Protein AF-A0AAX0RXB5-F1 (afdb_monomer_lite)

Radius of gyration: 17.12 Å; chains: 1; bounding box: 35×39×43 Å

Sequence (107 aa):
MTDQAFQKVNDEGDSEAEVHVSASNIKSYEYRADKTTAEYITELDMKISYEGVSNKESTMIKTEWILVEGEGWKVDQVEIIRGSGRKPLIGVPPTFRGKHTLRHFLE

pLDDT: mean 70.24, std 23.39, range [30.3, 95.69]

Foldseek 3Di:
DDDWDDDDDDDPDPDPKDKDKTKDPWDKDWDDPDPFKIKIKIWIWMWIDIPNDIDIDIWIKIWMWGQDPPPGIDTPFIDIDDDPPDDDDPPDDDDDDDDPTPDDDDD

Structure (mmCIF, N/CA/C/O backbone):
data_AF-A0AAX0RXB5-F1
#
_entry.id   AF-A0AAX0RXB5-F1
#
loop_
_atom_site.group_PDB
_atom_site.id
_atom_site.type_symbol
_atom_site.label_atom_id
_atom_site.label_alt_id
_atom_site.label_comp_id
_atom_site.label_asym_id
_atom_site.label_entity_id
_atom_site.label_seq_id
_atom_site.pdbx_PDB_ins_code
_atom_site.Cartn_x
_atom_site.Cartn_y
_atom_site.Cartn_z
_atom_site.occupancy
_atom_site.B_iso_or_equiv
_atom_site.auth_seq_id
_atom_site.auth_comp_id
_atom_site.auth_asym_id
_atom_site.auth_atom_id
_atom_site.pdbx_PDB_model_num
ATOM 1 N N . MET A 1 1 ? 15.197 -6.444 7.333 1.00 32.03 1 MET A N 1
ATOM 2 C CA . MET A 1 1 ? 14.903 -7.610 6.478 1.00 32.03 1 MET A CA 1
ATOM 3 C C . MET A 1 1 ? 13.838 -7.151 5.503 1.00 32.03 1 MET A C 1
ATOM 5 O O . MET A 1 1 ? 12.879 -6.544 5.958 1.00 32.03 1 MET A O 1
ATOM 9 N N . THR A 1 2 ? 14.084 -7.268 4.201 1.00 35.50 2 THR A N 1
ATOM 10 C CA . THR A 1 2 ? 13.175 -6.768 3.160 1.00 35.50 2 THR A CA 1
ATOM 11 C C . THR A 1 2 ? 12.472 -7.977 2.570 1.00 35.50 2 THR A C 1
ATOM 13 O O . THR A 1 2 ? 13.090 -8.724 1.816 1.00 35.50 2 THR A O 1
ATOM 16 N N . ASP A 1 3 ? 11.217 -8.190 2.951 1.00 43.31 3 ASP A N 1
ATOM 17 C CA . ASP A 1 3 ? 10.399 -9.260 2.390 1.00 43.31 3 ASP A CA 1
ATOM 18 C C . ASP A 1 3 ? 9.989 -8.854 0.969 1.00 43.31 3 ASP A C 1
ATOM 20 O O . ASP A 1 3 ? 9.098 -8.031 0.760 1.00 43.31 3 ASP A O 1
ATOM 24 N N . GLN A 1 4 ? 10.696 -9.381 -0.031 1.00 45.78 4 GLN A N 1
ATOM 25 C CA . GLN A 1 4 ? 10.236 -9.348 -1.416 1.00 45.78 4 GLN A CA 1
ATOM 26 C C . GLN A 1 4 ? 9.200 -10.461 -1.589 1.00 45.78 4 GLN A C 1
ATOM 28 O O . GLN A 1 4 ? 9.546 -11.639 -1.656 1.00 45.78 4 GLN A O 1
ATOM 33 N N . ALA A 1 5 ? 7.922 -10.093 -1.651 1.00 42.97 5 ALA A N 1
ATOM 34 C CA . ALA A 1 5 ? 6.867 -11.011 -2.058 1.00 42.97 5 ALA A CA 1
ATOM 35 C C . ALA A 1 5 ? 6.950 -11.213 -3.581 1.00 42.97 5 ALA A C 1
ATOM 37 O O . ALA A 1 5 ? 6.555 -10.344 -4.355 1.00 42.97 5 ALA A O 1
ATOM 38 N N . PHE A 1 6 ? 7.505 -12.346 -4.012 1.00 46.09 6 PHE A N 1
ATOM 39 C CA . PHE A 1 6 ? 7.429 -12.795 -5.400 1.00 46.09 6 PHE A CA 1
ATOM 40 C C . PHE A 1 6 ? 6.131 -13.582 -5.581 1.00 46.09 6 PHE A C 1
ATOM 42 O O . PHE A 1 6 ? 5.946 -14.618 -4.946 1.00 46.09 6 PHE A O 1
ATOM 49 N N . GLN A 1 7 ? 5.241 -13.120 -6.457 1.00 50.53 7 GLN A N 1
ATOM 50 C CA . GLN A 1 7 ? 4.097 -13.910 -6.905 1.00 50.53 7 GLN A CA 1
ATOM 51 C C . GLN A 1 7 ? 4.307 -14.226 -8.387 1.00 50.53 7 GLN A C 1
ATOM 53 O O . GLN A 1 7 ? 4.248 -13.340 -9.235 1.00 50.53 7 GLN A O 1
ATOM 58 N N . LYS A 1 8 ? 4.638 -15.488 -8.687 1.00 44.38 8 LYS A N 1
ATOM 59 C CA . LYS A 1 8 ? 4.767 -15.992 -10.058 1.00 44.38 8 LYS A CA 1
ATOM 60 C C . LYS A 1 8 ? 3.362 -16.088 -10.656 1.00 44.38 8 LYS A C 1
ATOM 62 O O . LYS A 1 8 ? 2.568 -16.908 -10.202 1.00 44.38 8 LYS A O 1
ATOM 67 N N . VAL A 1 9 ? 3.053 -15.250 -11.640 1.00 46.38 9 VAL A N 1
ATOM 68 C CA . VAL A 1 9 ? 1.839 -15.384 -12.457 1.00 46.38 9 VAL A CA 1
ATOM 69 C C . VAL A 1 9 ? 2.175 -16.366 -13.578 1.00 46.38 9 VAL A C 1
ATOM 71 O O . VAL A 1 9 ? 3.130 -16.143 -14.317 1.00 46.38 9 VAL A O 1
ATOM 74 N N . ASN A 1 10 ? 1.473 -17.498 -13.637 1.00 40.09 10 ASN A N 1
ATOM 75 C CA . ASN A 1 10 ? 1.695 -18.545 -14.632 1.00 40.09 10 ASN A CA 1
ATOM 76 C C . ASN A 1 10 ? 0.626 -18.395 -15.722 1.00 40.09 10 ASN A C 1
ATOM 78 O O . ASN A 1 10 ? -0.476 -18.908 -15.550 1.00 40.09 10 ASN A O 1
ATOM 82 N N . ASP A 1 11 ? 0.934 -17.663 -16.792 1.00 48.59 11 ASP A N 1
ATOM 83 C CA . ASP A 1 11 ? 0.124 -17.665 -18.013 1.00 48.59 11 ASP A CA 1
ATOM 84 C C . ASP A 1 11 ? 0.763 -18.651 -18.996 1.00 48.59 11 ASP A C 1
ATOM 86 O O . ASP A 1 11 ? 1.901 -18.469 -19.427 1.00 48.59 11 ASP A O 1
ATOM 90 N N . GLU A 1 12 ? 0.049 -19.730 -19.317 1.00 44.31 12 GLU A N 1
ATOM 91 C CA . GLU A 1 12 ? 0.423 -20.652 -20.391 1.00 44.31 12 GLU A CA 1
ATOM 92 C C . GLU A 1 12 ? 0.160 -19.968 -21.741 1.00 44.31 12 GLU A C 1
ATOM 94 O O . GLU A 1 12 ? -0.889 -20.129 -22.362 1.00 44.31 12 GLU A O 1
ATOM 99 N N . GLY A 1 13 ? 1.124 -19.158 -22.173 1.00 46.50 13 GLY A N 1
ATOM 100 C CA . GLY A 1 13 ? 1.230 -18.614 -23.521 1.00 46.50 13 GLY A CA 1
ATOM 101 C C . GLY A 1 13 ? 2.668 -18.771 -24.009 1.00 46.50 13 GLY A C 1
ATOM 102 O O . GLY A 1 13 ? 3.600 -18.483 -23.265 1.00 46.50 13 GLY A O 1
ATOM 103 N N . ASP A 1 14 ? 2.846 -19.249 -25.242 1.00 48.09 14 ASP A N 1
ATOM 104 C CA . ASP A 1 14 ? 4.135 -19.494 -25.918 1.00 48.09 14 ASP A CA 1
ATOM 105 C C . ASP A 1 14 ? 4.915 -18.186 -26.212 1.00 48.09 14 ASP A C 1
ATOM 107 O O . ASP A 1 14 ? 5.197 -17.826 -27.355 1.00 48.09 14 ASP A O 1
ATOM 111 N N . SER A 1 15 ? 5.273 -17.433 -25.175 1.00 53.75 15 SER A N 1
ATOM 112 C CA . SER A 1 15 ? 6.204 -16.310 -25.264 1.00 53.75 15 SER A CA 1
ATOM 113 C C . SER A 1 15 ? 7.227 -16.421 -24.140 1.00 53.75 15 SER A C 1
ATOM 115 O O . SER A 1 15 ? 6.863 -16.336 -22.972 1.00 53.75 15 SER A O 1
ATOM 117 N N . GLU A 1 16 ? 8.513 -16.552 -24.483 1.00 59.03 16 GLU A N 1
ATOM 118 C CA . GLU A 1 16 ? 9.661 -16.596 -23.549 1.00 59.03 16 GLU A CA 1
ATOM 119 C C . GLU A 1 16 ? 9.885 -15.279 -22.773 1.00 59.03 16 GLU A C 1
ATOM 121 O O . GLU A 1 16 ? 10.932 -15.059 -22.163 1.00 59.03 16 GLU A O 1
ATOM 126 N N . ALA A 1 17 ? 8.923 -14.363 -22.813 1.00 60.81 17 ALA A N 1
ATOM 127 C CA . ALA A 1 17 ? 9.057 -13.043 -22.248 1.00 60.81 17 ALA A CA 1
ATOM 128 C C . ALA A 1 17 ? 8.567 -13.033 -20.794 1.00 60.81 17 ALA A C 1
ATOM 130 O O . ALA A 1 17 ? 7.373 -12.986 -20.501 1.00 60.81 17 ALA A O 1
ATOM 131 N N . GLU A 1 18 ? 9.520 -13.088 -19.866 1.00 74.19 18 GLU A N 1
ATOM 132 C CA . GLU A 1 18 ? 9.262 -13.051 -18.429 1.00 74.19 18 GLU A CA 1
ATOM 133 C C . GLU A 1 18 ? 9.060 -11.603 -17.945 1.00 74.19 18 GLU A C 1
ATOM 135 O O . GLU A 1 18 ? 9.910 -10.726 -18.137 1.00 74.19 18 GLU A O 1
ATOM 140 N N . VAL A 1 19 ? 7.918 -11.340 -17.303 1.00 83.31 19 VAL A N 1
ATOM 141 C CA . VAL A 1 19 ? 7.642 -10.068 -16.621 1.00 83.31 19 VAL A CA 1
ATOM 142 C C . VAL A 1 19 ? 8.060 -10.189 -15.155 1.00 83.31 19 VAL A C 1
ATOM 144 O O . VAL A 1 19 ? 7.504 -10.990 -14.406 1.00 83.31 19 VAL A O 1
ATOM 147 N N . HIS A 1 20 ? 8.981 -9.337 -14.705 1.00 84.69 20 HIS A N 1
ATOM 148 C CA . HIS A 1 20 ? 9.382 -9.254 -13.299 1.00 84.69 20 HIS A CA 1
ATOM 149 C C . HIS A 1 20 ? 8.851 -7.982 -12.641 1.00 84.69 20 HIS A C 1
ATOM 151 O O . HIS A 1 20 ? 9.205 -6.873 -13.046 1.00 84.69 20 HIS A O 1
ATOM 157 N N . VAL A 1 21 ? 8.068 -8.133 -11.572 1.00 85.81 21 VAL A N 1
ATOM 158 C CA . VAL A 1 21 ? 7.563 -7.020 -10.755 1.00 85.81 21 VAL A CA 1
ATOM 159 C C . VAL A 1 21 ? 8.218 -7.054 -9.378 1.00 85.81 21 VAL A C 1
ATOM 161 O O . VAL A 1 21 ? 8.351 -8.110 -8.766 1.00 85.81 21 VAL A O 1
ATOM 164 N N . SER A 1 22 ? 8.635 -5.896 -8.872 1.00 88.94 22 SER A N 1
ATOM 165 C CA . SER A 1 22 ? 9.156 -5.751 -7.510 1.00 88.94 22 SER A CA 1
ATOM 166 C C . SER A 1 22 ? 8.703 -4.438 -6.881 1.00 88.94 22 SER A C 1
ATOM 168 O O . SER A 1 22 ? 8.536 -3.435 -7.574 1.00 88.94 22 SER A O 1
ATOM 170 N N . ALA A 1 23 ? 8.529 -4.443 -5.560 1.00 89.12 23 ALA A N 1
ATOM 171 C CA . ALA A 1 23 ? 8.245 -3.259 -4.758 1.00 89.12 23 ALA A CA 1
ATOM 172 C C . ALA A 1 23 ? 9.416 -2.976 -3.809 1.00 89.12 23 ALA A C 1
ATOM 174 O O . ALA A 1 23 ? 10.046 -3.891 -3.277 1.00 89.12 23 ALA A O 1
ATOM 175 N N . SER A 1 24 ? 9.727 -1.700 -3.600 1.00 89.88 24 SER A N 1
ATOM 176 C CA . SER A 1 24 ? 10.803 -1.253 -2.711 1.00 89.88 24 SER A CA 1
ATOM 177 C C . SER A 1 24 ? 10.449 0.078 -2.047 1.00 89.88 24 SER A C 1
ATOM 179 O O . SER A 1 24 ? 9.457 0.703 -2.407 1.00 89.88 24 SER A O 1
ATOM 181 N N . ASN A 1 25 ? 11.253 0.517 -1.072 1.00 88.06 25 ASN A N 1
ATOM 182 C CA . ASN A 1 25 ? 11.065 1.792 -0.361 1.00 88.06 25 ASN A CA 1
ATOM 183 C C . ASN A 1 25 ? 9.670 1.974 0.268 1.00 88.06 25 ASN A C 1
ATOM 185 O O . ASN A 1 25 ? 9.158 3.089 0.323 1.00 88.06 25 ASN A O 1
ATOM 189 N N . ILE A 1 26 ? 9.081 0.879 0.753 1.00 90.94 26 ILE A N 1
ATOM 190 C CA . ILE A 1 26 ? 7.727 0.862 1.309 1.00 90.94 26 ILE A CA 1
ATOM 191 C C . ILE A 1 26 ? 7.690 1.662 2.616 1.00 90.94 26 ILE A C 1
ATOM 193 O O . ILE A 1 26 ? 8.445 1.375 3.549 1.00 90.94 26 ILE A O 1
ATOM 197 N N . LYS A 1 27 ? 6.799 2.652 2.689 1.00 89.81 27 LYS A N 1
ATOM 198 C CA . LYS A 1 27 ? 6.499 3.431 3.897 1.00 89.81 27 LYS A CA 1
ATOM 199 C C . LYS A 1 27 ? 4.995 3.530 4.063 1.00 89.81 27 LYS A C 1
ATOM 201 O O . LYS A 1 27 ? 4.315 3.894 3.113 1.00 89.81 27 LYS A O 1
ATOM 206 N N . SER A 1 28 ? 4.492 3.264 5.262 1.00 88.44 28 SER A N 1
ATOM 207 C CA . SER A 1 28 ? 3.065 3.376 5.566 1.00 88.44 28 SER A CA 1
ATOM 208 C C . SER A 1 28 ? 2.823 4.403 6.662 1.00 88.44 28 SER A C 1
ATOM 210 O O . SER A 1 28 ? 3.552 4.448 7.654 1.00 88.44 28 SER A O 1
ATOM 212 N N . TYR A 1 29 ? 1.782 5.204 6.476 1.00 87.94 29 TYR A N 1
ATOM 213 C CA . TYR A 1 29 ? 1.324 6.239 7.390 1.00 87.94 29 TYR A CA 1
ATOM 214 C C . TYR A 1 29 ? -0.096 5.899 7.826 1.00 87.94 29 TYR A C 1
ATOM 216 O O . TYR A 1 29 ? -0.965 5.732 6.976 1.00 87.94 29 TYR A O 1
ATOM 224 N N . GLU A 1 30 ? -0.323 5.780 9.132 1.00 87.75 30 GLU A N 1
ATOM 225 C CA . GLU A 1 30 ? -1.651 5.533 9.697 1.00 87.75 30 GLU A CA 1
ATOM 226 C C . GLU A 1 30 ? -2.341 6.854 10.044 1.00 87.75 30 GLU A C 1
ATOM 228 O O . GLU A 1 30 ? -1.778 7.713 10.726 1.00 87.75 30 GLU A O 1
ATOM 233 N N . TYR A 1 31 ? -3.591 6.968 9.619 1.00 82.44 31 TYR A N 1
ATOM 234 C CA . TYR A 1 31 ? -4.531 8.025 9.944 1.00 82.44 31 TYR A CA 1
ATOM 235 C C . TYR A 1 31 ? -5.785 7.382 10.526 1.00 82.44 31 TYR A C 1
ATOM 237 O O . TYR A 1 31 ? -6.704 6.973 9.820 1.00 82.44 31 TYR A O 1
ATOM 245 N N . ARG A 1 32 ? -5.825 7.264 11.850 1.00 76.88 32 ARG A N 1
ATOM 246 C CA . ARG A 1 32 ? -6.962 6.661 12.537 1.00 76.88 32 ARG A CA 1
ATOM 247 C C . ARG A 1 32 ? -7.958 7.732 12.967 1.00 76.88 32 ARG A C 1
ATOM 249 O O . ARG A 1 32 ? -7.647 8.542 13.839 1.00 76.88 32 ARG A O 1
ATOM 256 N N . ALA A 1 33 ? -9.139 7.734 12.352 1.00 68.50 33 ALA A N 1
ATOM 257 C CA . ALA A 1 33 ? -10.204 8.672 12.698 1.00 68.50 33 ALA A CA 1
ATOM 258 C C . ALA A 1 33 ? -10.946 8.243 13.976 1.00 68.50 33 ALA A C 1
ATOM 260 O O . ALA A 1 33 ? -11.263 9.090 14.812 1.00 68.50 33 ALA A O 1
ATOM 261 N N . ASP A 1 34 ? -11.174 6.938 14.172 1.00 83.81 34 ASP A N 1
ATOM 262 C CA . ASP A 1 34 ? -11.860 6.408 15.353 1.00 83.81 34 ASP A CA 1
ATOM 263 C C . ASP A 1 34 ? -11.469 4.943 15.682 1.00 83.81 34 ASP A C 1
ATOM 265 O O . ASP A 1 34 ? -10.492 4.385 15.180 1.00 83.81 34 ASP A O 1
ATOM 269 N N . LYS A 1 35 ? -12.181 4.301 16.620 1.00 87.94 35 LYS A N 1
ATOM 270 C CA . LYS A 1 35 ? -11.875 2.918 17.041 1.00 87.94 35 LYS A CA 1
ATOM 271 C C . LYS A 1 35 ? -12.272 1.867 16.002 1.00 87.94 35 LYS A C 1
ATOM 273 O O . LYS A 1 35 ? -11.707 0.775 16.033 1.00 87.94 35 LYS A O 1
ATOM 278 N N . THR A 1 36 ? -13.207 2.209 15.129 1.00 90.94 36 THR A N 1
ATOM 279 C CA . THR A 1 36 ? -13.865 1.357 14.138 1.00 90.94 36 THR A CA 1
ATOM 280 C C . THR A 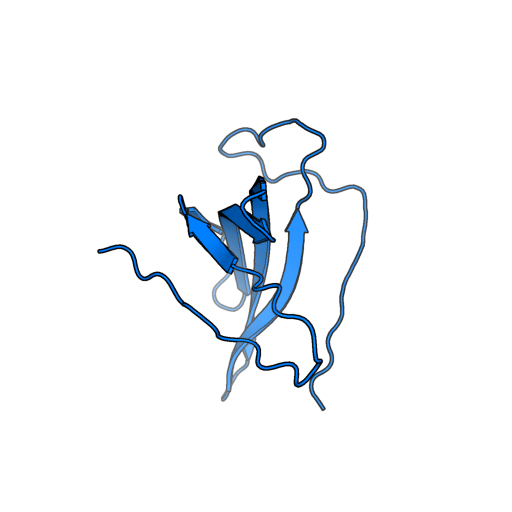1 36 ? -13.429 1.635 12.702 1.00 90.94 36 THR A C 1
ATOM 282 O O . THR A 1 36 ? -13.727 0.828 11.834 1.00 90.94 36 THR A O 1
ATOM 285 N N . THR A 1 37 ? -12.702 2.723 12.444 1.00 91.62 37 THR A N 1
ATOM 286 C CA . THR A 1 37 ? -12.186 3.094 11.125 1.00 91.62 37 THR A CA 1
ATOM 287 C C . THR A 1 37 ? -10.699 3.428 11.191 1.00 91.62 37 THR A C 1
ATOM 289 O O . THR A 1 37 ? -10.206 3.986 12.176 1.00 91.62 37 THR A O 1
ATOM 292 N N . ALA A 1 38 ? -9.965 3.077 10.140 1.00 90.31 38 ALA A N 1
ATOM 293 C CA . ALA A 1 38 ? -8.567 3.452 9.975 1.00 90.31 38 ALA A CA 1
ATOM 294 C C . ALA A 1 38 ? -8.257 3.704 8.499 1.00 90.31 38 ALA A C 1
ATOM 296 O O . ALA A 1 38 ? -8.688 2.955 7.629 1.00 90.31 38 ALA A O 1
ATOM 297 N N . GLU A 1 39 ? -7.485 4.744 8.219 1.00 92.12 39 GLU A N 1
ATOM 298 C CA . GLU A 1 39 ? -6.962 5.045 6.893 1.00 92.12 39 GLU A CA 1
ATOM 299 C C . GLU A 1 39 ? -5.444 4.852 6.908 1.00 92.12 39 GLU A C 1
ATOM 301 O O . GLU A 1 39 ? -4.763 5.263 7.844 1.00 92.12 39 GLU A O 1
ATOM 306 N N . TYR A 1 40 ? -4.900 4.231 5.870 1.00 89.62 40 TYR A N 1
ATOM 307 C CA . TYR A 1 40 ? -3.466 4.090 5.663 1.00 89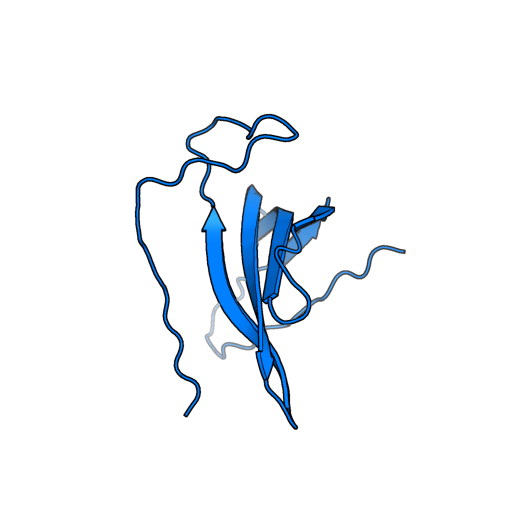.62 40 TYR A CA 1
ATOM 308 C C . TYR A 1 40 ? -3.080 4.712 4.329 1.00 89.62 40 TYR A C 1
ATOM 310 O O . TYR A 1 40 ? -3.753 4.494 3.327 1.00 89.62 40 TYR A O 1
ATOM 318 N N . ILE A 1 41 ? -1.972 5.449 4.301 1.00 90.38 41 ILE A N 1
ATOM 319 C CA . ILE A 1 41 ? -1.302 5.859 3.064 1.00 90.38 41 ILE A CA 1
ATOM 320 C C . ILE A 1 41 ? 0.007 5.083 2.971 1.00 90.38 41 ILE A C 1
ATOM 322 O O . ILE A 1 41 ? 0.875 5.240 3.826 1.00 90.38 41 ILE A O 1
ATOM 326 N N . THR A 1 42 ? 0.167 4.259 1.943 1.00 89.81 42 THR A N 1
ATOM 327 C CA . THR A 1 42 ? 1.386 3.497 1.669 1.00 89.81 42 THR A CA 1
ATOM 328 C C . THR A 1 42 ? 2.088 4.051 0.438 1.00 89.81 42 THR A C 1
ATOM 330 O O . THR A 1 42 ? 1.568 3.970 -0.669 1.00 89.81 42 THR A O 1
ATOM 333 N N . GLU A 1 43 ? 3.291 4.585 0.619 1.00 90.50 43 GLU A N 1
ATOM 334 C CA . GLU A 1 43 ? 4.201 4.950 -0.464 1.00 90.50 43 GLU A CA 1
ATOM 335 C C . GLU A 1 43 ? 5.078 3.748 -0.816 1.00 90.50 43 GLU A C 1
ATOM 337 O O . GLU A 1 43 ? 5.628 3.102 0.079 1.00 90.50 43 GLU A O 1
ATOM 342 N N . LEU A 1 44 ? 5.237 3.449 -2.105 1.00 91.06 44 LEU A N 1
ATOM 343 C CA . LEU A 1 44 ? 6.154 2.410 -2.568 1.00 91.06 44 LEU A CA 1
ATOM 344 C C . LEU A 1 44 ? 6.682 2.700 -3.973 1.00 91.06 44 LEU A C 1
ATOM 346 O O . LEU A 1 44 ? 6.004 3.278 -4.819 1.00 91.06 44 LEU A O 1
ATOM 350 N N . ASP A 1 45 ? 7.896 2.239 -4.235 1.00 88.75 45 ASP A N 1
ATOM 351 C CA . ASP A 1 45 ? 8.484 2.254 -5.563 1.00 88.75 45 ASP A CA 1
ATOM 352 C C . ASP A 1 45 ? 8.247 0.902 -6.242 1.00 88.75 45 ASP A C 1
ATOM 354 O O . ASP A 1 45 ? 8.830 -0.106 -5.829 1.00 88.75 45 ASP A O 1
ATOM 358 N N . MET A 1 46 ? 7.443 0.882 -7.304 1.00 87.94 46 MET A N 1
ATOM 359 C CA . MET A 1 46 ? 7.249 -0.283 -8.166 1.00 87.94 46 MET A CA 1
ATOM 360 C C . MET A 1 46 ? 8.291 -0.291 -9.275 1.00 87.94 46 MET A C 1
ATOM 362 O O . MET A 1 46 ? 8.493 0.715 -9.950 1.00 87.94 46 MET A O 1
ATOM 366 N N . LYS A 1 47 ? 8.928 -1.435 -9.506 1.00 87.94 47 LYS A N 1
ATOM 367 C CA . LYS A 1 47 ? 9.772 -1.679 -10.673 1.00 87.94 47 LYS A CA 1
ATOM 368 C C . LYS A 1 47 ? 9.207 -2.854 -11.458 1.00 87.94 47 LYS A C 1
ATOM 370 O O . LYS A 1 47 ? 9.065 -3.940 -10.901 1.00 87.94 47 LYS A O 1
ATOM 375 N N . ILE A 1 48 ? 8.945 -2.635 -12.742 1.00 88.00 48 ILE A N 1
ATOM 376 C CA . ILE A 1 48 ? 8.499 -3.656 -13.695 1.00 88.00 48 ILE A CA 1
ATOM 377 C C . ILE A 1 48 ? 9.598 -3.821 -14.739 1.00 88.00 48 ILE A C 1
ATOM 379 O O . ILE A 1 48 ? 10.096 -2.826 -15.268 1.00 88.00 48 ILE A O 1
ATOM 383 N N . SER A 1 49 ? 10.006 -5.059 -15.006 1.00 87.31 49 SER A N 1
ATOM 384 C CA . SER A 1 49 ? 11.022 -5.390 -16.008 1.00 87.31 49 SER A CA 1
ATOM 385 C C . SER A 1 49 ? 10.470 -6.406 -17.003 1.00 87.31 49 SER A C 1
ATOM 387 O O . SER A 1 49 ? 9.825 -7.362 -16.588 1.00 87.31 49 SER A O 1
ATOM 389 N N . TYR A 1 50 ? 10.728 -6.185 -18.287 1.00 84.81 50 TYR A N 1
ATOM 390 C CA . TYR A 1 50 ? 10.319 -7.029 -19.407 1.00 84.81 50 TYR A CA 1
ATOM 391 C C . TYR A 1 50 ? 11.450 -7.034 -20.439 1.00 84.81 50 TYR A C 1
ATOM 393 O O . TYR A 1 50 ? 11.913 -5.963 -20.832 1.00 84.81 50 TYR A O 1
ATOM 401 N N . GLU A 1 51 ? 11.936 -8.217 -20.824 1.00 85.25 51 GLU A N 1
ATOM 402 C CA . GLU A 1 51 ? 13.012 -8.392 -21.822 1.00 85.25 51 GLU A CA 1
ATOM 403 C C . GLU A 1 51 ? 14.246 -7.488 -21.586 1.00 85.25 51 GLU A C 1
ATOM 405 O O . GLU A 1 51 ? 14.809 -6.881 -22.494 1.00 85.25 51 GLU A O 1
ATOM 410 N N . GLY A 1 52 ? 14.663 -7.345 -20.323 1.00 81.19 52 GLY A N 1
ATOM 411 C CA . GLY A 1 52 ? 15.815 -6.516 -19.939 1.00 81.19 52 GLY A CA 1
ATOM 412 C C . GLY A 1 52 ? 15.551 -5.003 -19.898 1.00 81.19 52 GLY A C 1
ATOM 413 O O . GLY A 1 52 ? 16.379 -4.256 -19.374 1.00 81.19 52 GLY A O 1
ATOM 414 N N . VAL A 1 53 ? 14.388 -4.536 -20.358 1.00 84.62 53 VAL A N 1
ATOM 415 C CA . VAL A 1 53 ? 13.926 -3.155 -20.175 1.00 84.62 53 VAL A CA 1
ATOM 416 C C . VAL A 1 53 ? 13.223 -3.048 -18.829 1.00 84.62 53 VAL A C 1
ATOM 418 O O . VAL A 1 53 ? 12.359 -3.859 -18.510 1.00 84.62 53 VAL A O 1
ATOM 421 N N . SER A 1 54 ? 13.567 -2.042 -18.020 1.00 88.81 54 SER A N 1
ATOM 422 C CA . SER A 1 54 ? 12.913 -1.828 -16.725 1.00 88.81 54 SER A CA 1
ATOM 423 C C . SER A 1 54 ? 12.400 -0.409 -16.554 1.00 88.81 54 SER A C 1
ATOM 425 O O . SER A 1 54 ? 13.134 0.545 -16.810 1.00 88.81 54 SER A O 1
ATOM 427 N N . ASN A 1 55 ? 11.179 -0.284 -16.041 1.00 89.06 55 ASN A N 1
ATOM 428 C CA . ASN A 1 55 ? 10.590 0.976 -15.616 1.00 89.06 55 ASN A CA 1
ATOM 429 C C . ASN A 1 55 ? 10.392 0.965 -14.096 1.00 89.06 55 ASN A C 1
ATOM 431 O O . ASN A 1 55 ? 10.079 -0.073 -13.512 1.00 89.06 55 ASN A O 1
ATOM 435 N N . LYS A 1 56 ? 10.602 2.116 -13.458 1.00 88.94 56 LYS A N 1
ATOM 436 C CA . LYS A 1 56 ? 10.414 2.316 -12.025 1.00 88.94 56 LYS A CA 1
ATOM 437 C C . LYS A 1 56 ? 9.501 3.518 -11.803 1.00 88.94 56 LYS A C 1
ATOM 439 O O . LYS A 1 56 ? 9.829 4.620 -12.232 1.00 88.94 56 LYS A O 1
ATOM 444 N N . GLU A 1 57 ? 8.415 3.315 -11.072 1.00 87.56 57 GLU A N 1
ATOM 445 C CA . GLU A 1 57 ? 7.450 4.353 -10.725 1.00 87.56 57 GLU A CA 1
ATOM 446 C C . GLU A 1 57 ? 7.221 4.382 -9.213 1.00 87.56 57 GLU A C 1
ATOM 448 O O . GLU A 1 57 ? 7.082 3.342 -8.571 1.00 87.56 57 GLU A O 1
ATOM 453 N N . SER A 1 58 ? 7.195 5.584 -8.639 1.00 87.94 58 SER A N 1
ATOM 454 C CA . SER A 1 58 ? 6.806 5.781 -7.243 1.00 87.94 58 SER A CA 1
ATOM 455 C C . SER A 1 58 ? 5.302 6.004 -7.186 1.00 87.94 58 SER A C 1
ATOM 457 O O . SER A 1 58 ? 4.778 6.867 -7.892 1.00 87.94 58 SER A O 1
ATOM 459 N N . THR A 1 59 ? 4.605 5.225 -6.368 1.00 86.69 59 THR A N 1
ATOM 460 C CA . THR A 1 59 ? 3.153 5.290 -6.227 1.00 86.69 59 THR A CA 1
ATOM 461 C C . THR A 1 59 ? 2.754 5.406 -4.765 1.00 86.69 59 THR A C 1
ATOM 463 O O . THR A 1 59 ? 3.526 5.091 -3.857 1.00 86.69 59 THR A O 1
ATOM 466 N N . MET A 1 60 ? 1.536 5.883 -4.545 1.00 89.50 60 MET A N 1
ATOM 467 C CA . MET A 1 60 ? 0.928 5.957 -3.228 1.00 89.50 60 MET A CA 1
ATOM 468 C C . MET A 1 60 ? -0.412 5.236 -3.275 1.00 89.50 60 MET A C 1
ATOM 470 O O . MET A 1 60 ? -1.197 5.437 -4.199 1.00 89.50 60 MET A O 1
ATOM 474 N N . ILE A 1 61 ? -0.671 4.395 -2.286 1.00 90.06 61 ILE A N 1
ATOM 475 C CA . ILE A 1 61 ? -1.914 3.647 -2.141 1.00 90.06 61 ILE A CA 1
ATOM 476 C C . ILE A 1 61 ? -2.576 4.124 -0.860 1.00 90.06 61 ILE A C 1
ATOM 478 O O . ILE A 1 61 ? -1.972 4.056 0.206 1.00 90.06 61 ILE A O 1
ATOM 482 N N . LYS A 1 62 ? -3.807 4.611 -0.964 1.00 91.75 62 LYS A N 1
ATOM 483 C CA . LYS A 1 62 ? -4.668 4.847 0.184 1.00 91.75 62 LYS A CA 1
ATOM 484 C C . LYS A 1 62 ? -5.534 3.616 0.422 1.00 91.75 62 LYS A C 1
ATOM 486 O O . LYS A 1 62 ? -6.154 3.109 -0.510 1.00 91.75 62 LYS A O 1
ATOM 491 N N . THR A 1 63 ? -5.600 3.169 1.665 1.00 93.50 63 THR A N 1
ATOM 492 C CA . THR A 1 63 ? -6.401 2.024 2.098 1.00 93.50 63 THR A CA 1
ATOM 493 C C . THR A 1 63 ? -7.267 2.435 3.276 1.00 93.5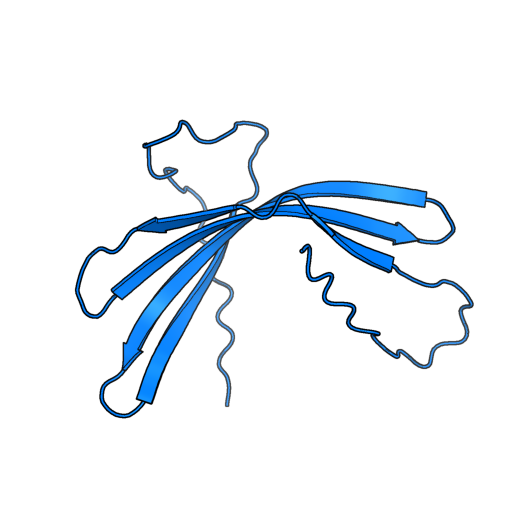0 63 THR A C 1
ATOM 495 O O . THR A 1 63 ? -6.749 2.848 4.309 1.00 93.50 63 THR A O 1
ATOM 498 N N . GLU A 1 64 ? -8.579 2.307 3.140 1.00 93.19 64 GLU A N 1
ATOM 499 C CA . GLU A 1 64 ? -9.542 2.526 4.217 1.00 93.19 64 GLU A CA 1
ATOM 500 C C . GLU A 1 64 ? -9.983 1.174 4.777 1.00 93.19 64 GLU A C 1
ATOM 502 O O . GLU A 1 64 ? -10.230 0.221 4.035 1.00 93.19 64 GLU A O 1
ATOM 507 N N . TRP A 1 65 ? -10.057 1.093 6.099 1.00 93.12 65 TRP A N 1
ATOM 508 C CA . TRP A 1 65 ? -10.411 -0.101 6.846 1.00 93.12 65 TRP A CA 1
ATOM 509 C C . TRP A 1 65 ? -11.560 0.191 7.791 1.00 93.12 65 TRP A C 1
ATOM 511 O O . TRP A 1 65 ? -11.594 1.241 8.439 1.00 93.12 65 TRP A O 1
ATOM 521 N N . ILE A 1 66 ? -12.440 -0.792 7.934 1.00 94.19 66 ILE A N 1
ATOM 522 C CA . ILE A 1 66 ? -13.546 -0.775 8.885 1.00 94.19 66 ILE A CA 1
ATOM 523 C C . ILE A 1 66 ? -13.489 -2.015 9.774 1.00 94.19 66 ILE A C 1
ATOM 525 O O . ILE A 1 66 ? -13.148 -3.112 9.329 1.00 94.19 66 ILE A O 1
ATOM 529 N N . LEU A 1 67 ? -13.803 -1.843 11.053 1.00 93.19 67 LEU A N 1
ATOM 530 C CA . LEU A 1 67 ? -13.968 -2.935 11.999 1.00 93.19 67 LEU A CA 1
ATOM 531 C C . LEU A 1 67 ? -15.419 -3.412 11.940 1.00 93.19 67 LEU A C 1
ATOM 533 O O . LEU A 1 67 ? -16.324 -2.701 12.374 1.00 93.19 67 LEU A O 1
ATOM 537 N N . VAL A 1 68 ? -15.628 -4.624 11.436 1.00 94.06 68 VAL A N 1
ATOM 538 C CA . VAL A 1 68 ? -16.939 -5.274 11.407 1.00 94.06 68 VAL A CA 1
ATOM 539 C C . VAL A 1 68 ? -17.085 -6.129 12.665 1.00 94.06 68 VAL A C 1
ATOM 541 O O . VAL A 1 68 ? -16.241 -6.980 12.962 1.00 94.06 68 VAL A O 1
ATOM 544 N N . GLU A 1 69 ? -18.141 -5.885 13.443 1.00 93.62 69 GLU A N 1
ATOM 545 C CA . GLU A 1 69 ? -18.410 -6.633 14.674 1.00 93.62 69 GLU A CA 1
ATOM 546 C C . GLU A 1 69 ? -18.555 -8.133 14.374 1.00 93.62 69 GLU A C 1
ATOM 548 O O . GLU A 1 69 ? -19.272 -8.530 13.461 1.00 93.62 69 GLU A O 1
ATOM 553 N N . GLY A 1 70 ? -17.833 -8.974 15.117 1.00 95.69 70 GLY A N 1
ATOM 554 C CA . GLY A 1 70 ? -17.810 -10.426 14.903 1.00 95.69 70 GLY A CA 1
ATOM 555 C C . GLY A 1 70 ? -16.905 -10.911 13.762 1.00 95.69 70 GLY A C 1
ATOM 556 O O . GLY A 1 70 ? -16.549 -12.086 13.756 1.00 95.69 70 GLY A O 1
ATOM 557 N N . GLU A 1 71 ? -16.462 -10.034 12.855 1.00 94.38 71 GLU A N 1
ATOM 558 C CA . GLU A 1 71 ? -15.63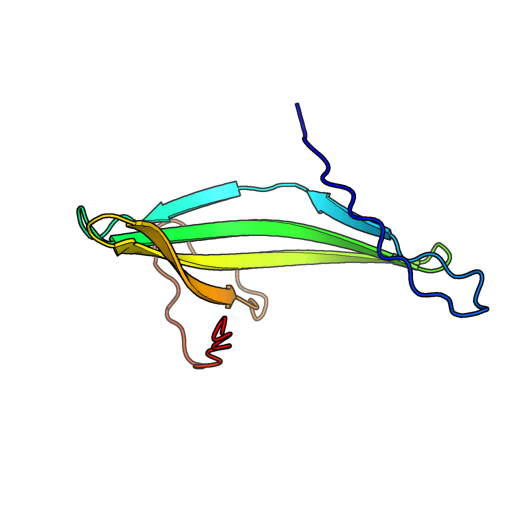5 -10.412 11.695 1.00 94.38 71 GLU A CA 1
ATOM 559 C C . GLU A 1 71 ? -14.229 -9.795 11.678 1.00 94.38 71 GLU A C 1
ATOM 561 O O . GLU A 1 71 ? -13.359 -10.255 10.935 1.00 94.38 71 GLU A O 1
ATOM 566 N N . GLY A 1 72 ? -13.987 -8.765 12.491 1.00 95.19 72 GLY A N 1
ATOM 567 C CA . GLY A 1 72 ? -12.698 -8.084 12.570 1.00 95.19 72 GLY A CA 1
ATOM 568 C C . GLY A 1 72 ? -12.503 -7.017 11.488 1.00 95.19 72 GLY A C 1
ATOM 569 O O . GLY A 1 72 ? -13.459 -6.493 10.919 1.00 95.19 72 GLY A O 1
ATOM 570 N N . TRP A 1 73 ? -11.247 -6.630 11.260 1.00 93.62 73 TRP A N 1
ATOM 571 C CA . TRP A 1 73 ? -10.898 -5.579 10.301 1.00 93.62 73 TRP A CA 1
ATOM 572 C C . TRP A 1 73 ? -11.068 -6.055 8.860 1.00 93.62 73 TRP A C 1
ATOM 574 O O . TRP A 1 73 ? -10.563 -7.112 8.478 1.00 93.62 73 TRP A O 1
ATOM 584 N N . LYS A 1 74 ? -11.738 -5.238 8.051 1.00 94.69 74 LYS A N 1
ATOM 585 C CA . LYS A 1 74 ? -11.943 -5.444 6.618 1.00 94.69 74 LYS A CA 1
ATOM 586 C C . LYS A 1 74 ? -11.453 -4.221 5.856 1.00 94.69 74 LYS A C 1
ATOM 588 O O . LYS A 1 74 ? -11.569 -3.100 6.350 1.00 94.69 74 LYS A O 1
ATOM 593 N N . VAL A 1 75 ? -10.914 -4.447 4.662 1.00 92.69 75 VAL A N 1
ATOM 594 C CA . VAL A 1 75 ? -10.628 -3.366 3.715 1.00 92.69 75 VAL A CA 1
ATOM 595 C C . VAL A 1 75 ? -11.961 -2.888 3.151 1.00 92.69 75 VAL A C 1
ATOM 597 O O . VAL A 1 75 ? -12.695 -3.688 2.577 1.00 92.69 75 VAL A O 1
ATOM 600 N N . ASP A 1 76 ? -12.263 -1.608 3.329 1.00 92.69 76 ASP A N 1
ATOM 601 C CA . ASP A 1 76 ? -13.455 -0.966 2.770 1.00 92.69 76 ASP A CA 1
ATOM 602 C C . ASP A 1 76 ? -13.155 -0.413 1.371 1.00 92.69 76 ASP A C 1
ATOM 604 O O . ASP A 1 76 ? -13.839 -0.719 0.394 1.00 92.69 76 ASP A O 1
ATOM 608 N N . GLN A 1 77 ? -12.054 0.335 1.245 1.00 91.62 77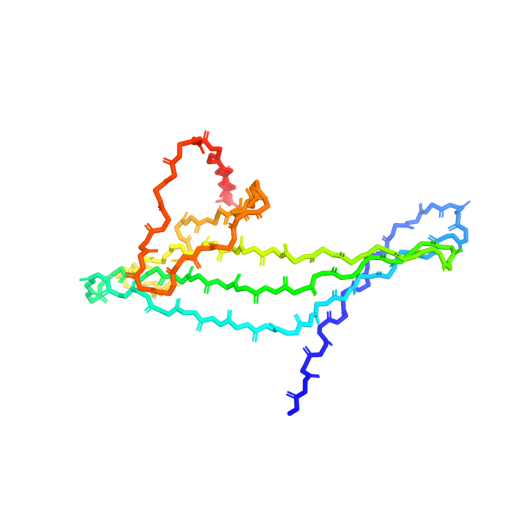 GLN A N 1
ATOM 609 C CA . GLN A 1 77 ? -11.664 0.965 -0.012 1.00 91.62 77 GLN A CA 1
ATOM 610 C C . GLN A 1 77 ? -10.147 0.937 -0.229 1.00 91.62 77 GLN A C 1
ATOM 612 O O . GLN A 1 77 ? -9.358 1.106 0.700 1.00 91.62 77 GLN A O 1
ATOM 617 N N . VAL A 1 78 ? -9.738 0.776 -1.491 1.00 91.38 78 VAL A N 1
ATOM 618 C CA . VAL A 1 78 ? -8.358 0.966 -1.956 1.00 91.38 78 VAL A CA 1
ATOM 619 C C . VAL A 1 78 ? -8.354 2.001 -3.079 1.00 91.38 78 VAL A C 1
ATOM 621 O O . VAL A 1 78 ? -9.120 1.889 -4.036 1.00 91.38 78 VAL A O 1
ATOM 624 N N . GLU A 1 79 ? -7.489 3.005 -2.986 1.00 89.50 79 GLU A N 1
ATOM 625 C CA . GLU A 1 79 ? -7.314 4.049 -3.994 1.00 89.50 79 GLU A CA 1
ATOM 626 C C . GLU A 1 79 ? -5.832 4.203 -4.350 1.00 89.50 79 GLU A C 1
ATOM 628 O O . GLU A 1 79 ? -4.984 4.392 -3.480 1.00 89.50 79 GLU A O 1
ATOM 633 N N . ILE A 1 80 ? -5.505 4.152 -5.645 1.00 86.75 80 ILE A N 1
ATOM 634 C CA . ILE A 1 80 ? -4.156 4.463 -6.128 1.00 86.75 80 ILE A CA 1
ATOM 635 C C . ILE A 1 80 ? -4.076 5.965 -6.379 1.00 86.75 80 ILE A C 1
ATOM 637 O O . ILE A 1 80 ? -4.676 6.498 -7.315 1.00 86.75 80 ILE A O 1
ATOM 641 N N . ILE A 1 81 ? -3.275 6.641 -5.571 1.00 80.19 81 ILE A N 1
ATOM 642 C CA . ILE A 1 81 ? -3.012 8.065 -5.684 1.00 80.19 81 ILE A CA 1
ATOM 643 C C . ILE A 1 81 ? -1.931 8.259 -6.747 1.00 80.19 81 ILE A C 1
ATOM 645 O O . ILE A 1 81 ? -0.727 8.163 -6.496 1.00 80.19 81 ILE A O 1
ATOM 649 N N . ARG A 1 82 ? -2.366 8.549 -7.973 1.00 67.00 82 ARG A N 1
ATOM 650 C CA . ARG A 1 82 ? -1.462 8.956 -9.053 1.00 67.00 82 ARG A CA 1
ATOM 651 C C . ARG A 1 82 ? -1.135 10.435 -8.891 1.00 67.00 82 ARG A C 1
ATOM 653 O O . ARG A 1 82 ? -1.944 11.304 -9.208 1.00 67.00 82 ARG A O 1
ATOM 660 N N . GLY A 1 83 ? 0.051 10.729 -8.370 1.00 56.44 83 GLY A N 1
ATOM 661 C CA . GLY A 1 83 ? 0.532 12.100 -8.277 1.00 56.44 83 GLY A CA 1
ATOM 662 C C . GLY A 1 83 ? 0.780 12.681 -9.669 1.00 56.44 83 GLY A C 1
ATOM 663 O O . GLY A 1 83 ? 1.619 12.181 -10.412 1.00 56.44 83 GLY A O 1
ATOM 664 N N . SER A 1 84 ? 0.130 13.795 -10.009 1.00 44.88 84 SER A N 1
ATOM 665 C CA . SER A 1 84 ? 0.571 14.670 -11.101 1.00 44.88 84 SER A CA 1
ATOM 666 C C . SER A 1 84 ? 1.871 15.381 -10.682 1.00 44.88 84 SER A C 1
ATOM 668 O O . SER A 1 84 ? 1.867 16.568 -10.364 1.00 44.88 84 SER A O 1
ATOM 670 N N . GLY A 1 85 ? 2.974 14.643 -10.537 1.00 40.56 85 GLY A N 1
ATOM 671 C CA . GLY A 1 85 ? 4.320 15.177 -10.293 1.00 40.56 85 GLY A CA 1
ATOM 672 C C . GLY A 1 85 ? 4.542 16.019 -9.023 1.00 40.56 85 GLY A C 1
ATOM 673 O O . GLY A 1 85 ? 5.612 16.606 -8.881 1.00 40.56 85 GLY A O 1
ATOM 674 N N . ARG A 1 86 ? 3.586 16.115 -8.090 1.00 41.72 86 ARG A N 1
ATOM 675 C CA . ARG A 1 86 ? 3.744 16.871 -6.835 1.00 41.72 86 ARG A CA 1
ATOM 676 C C . ARG A 1 86 ? 3.666 15.925 -5.646 1.00 41.72 86 ARG A C 1
ATOM 678 O O . ARG A 1 86 ? 2.626 15.320 -5.411 1.00 41.72 86 ARG A O 1
ATOM 685 N N . LYS A 1 87 ? 4.773 15.811 -4.904 1.00 44.72 87 LYS A N 1
ATOM 686 C CA . LYS A 1 87 ? 4.795 15.139 -3.599 1.00 44.72 87 LYS A CA 1
ATOM 687 C C . LYS A 1 87 ? 3.772 15.811 -2.669 1.00 44.72 87 LYS A C 1
ATOM 689 O O . LYS A 1 87 ? 3.769 17.045 -2.611 1.00 44.72 87 LYS A O 1
ATOM 694 N N . PRO A 1 88 ? 2.943 15.050 -1.937 1.00 45.94 88 PRO A N 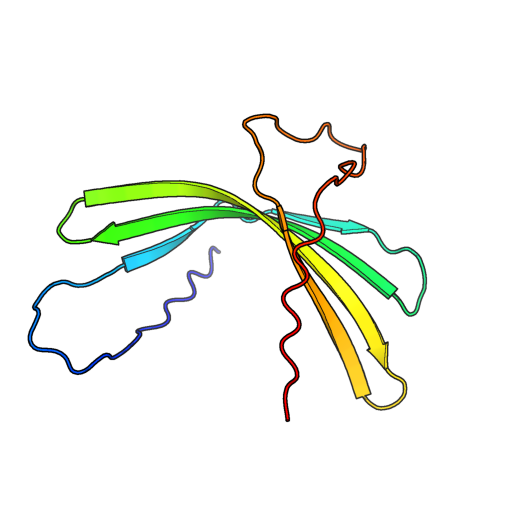1
ATOM 695 C CA . PRO A 1 88 ? 2.149 15.617 -0.861 1.00 45.94 88 PRO A CA 1
ATOM 696 C C . PRO A 1 88 ? 3.076 16.228 0.198 1.00 45.94 88 PRO A C 1
ATOM 698 O O . PRO A 1 88 ? 4.159 15.711 0.481 1.00 45.94 88 PRO A O 1
ATOM 701 N N . LEU A 1 89 ? 2.665 17.367 0.754 1.00 44.28 89 LEU A N 1
ATOM 702 C CA . LEU A 1 89 ? 3.351 17.975 1.889 1.00 44.28 89 LEU A CA 1
ATOM 703 C C . LEU A 1 89 ? 3.079 17.122 3.132 1.00 44.28 89 LEU A C 1
ATOM 705 O O . LEU A 1 89 ? 1.931 16.777 3.411 1.00 44.28 89 LEU A O 1
ATOM 709 N N . ILE A 1 90 ? 4.136 16.798 3.877 1.00 41.12 90 ILE A N 1
ATOM 710 C CA . ILE A 1 90 ? 4.047 16.030 5.125 1.00 41.12 90 ILE A CA 1
ATOM 711 C C . ILE A 1 90 ? 3.057 16.731 6.067 1.00 41.12 90 ILE A C 1
ATOM 713 O O . ILE A 1 90 ? 3.232 17.904 6.389 1.00 41.12 90 ILE A O 1
ATOM 717 N N . GLY A 1 91 ? 2.023 16.005 6.502 1.00 36.56 91 GLY A N 1
ATOM 718 C CA . GLY A 1 91 ? 1.010 16.501 7.442 1.00 36.56 91 GLY A CA 1
ATOM 719 C C . GLY A 1 91 ? -0.212 17.174 6.808 1.00 36.56 91 GLY A C 1
ATOM 720 O O . GLY A 1 91 ? -1.092 17.610 7.546 1.00 36.56 91 GLY A O 1
ATOM 721 N N . VAL A 1 92 ? -0.305 17.239 5.475 1.00 41.91 92 VAL A N 1
ATOM 722 C CA . VAL A 1 92 ? -1.511 17.707 4.777 1.00 41.91 92 VAL A CA 1
ATOM 723 C C . VAL A 1 92 ? -2.165 16.517 4.074 1.00 41.91 92 VAL A C 1
ATOM 725 O O . VAL A 1 92 ? -1.545 15.959 3.164 1.00 41.91 92 VAL A O 1
ATOM 728 N N . PRO A 1 93 ? -3.396 16.115 4.450 1.00 41.06 93 PRO A N 1
ATOM 729 C CA . PRO A 1 93 ? -4.116 15.099 3.699 1.00 41.06 93 PRO A CA 1
ATOM 730 C C . PRO A 1 93 ? -4.292 15.605 2.258 1.00 41.06 93 PRO A C 1
ATOM 732 O O . PRO A 1 93 ? -4.715 16.753 2.063 1.00 41.06 93 PRO A O 1
ATOM 735 N N . PRO A 1 94 ? -3.927 14.813 1.238 1.00 45.38 94 PRO A N 1
ATOM 736 C CA . PRO A 1 94 ? -4.075 15.244 -0.140 1.00 45.38 94 PRO A CA 1
ATOM 737 C C . PRO A 1 94 ? -5.542 15.606 -0.412 1.00 45.38 94 PRO A C 1
ATOM 739 O O . PRO A 1 94 ? -6.463 14.881 -0.047 1.00 45.38 94 PRO A O 1
ATOM 742 N N . THR A 1 95 ? -5.780 16.760 -1.034 1.00 42.53 95 THR A N 1
ATOM 743 C CA . THR A 1 95 ? -7.127 17.147 -1.467 1.00 42.53 95 THR A CA 1
ATOM 744 C C . THR A 1 95 ? -7.401 16.502 -2.820 1.00 42.53 95 THR A C 1
ATOM 746 O O . THR A 1 95 ? -6.876 16.923 -3.849 1.00 42.53 95 THR A O 1
ATOM 749 N N . PHE A 1 96 ? -8.204 15.440 -2.813 1.00 50.47 96 PHE A N 1
ATOM 750 C CA . PHE A 1 96 ? -8.488 14.639 -4.001 1.00 50.47 96 PHE A CA 1
ATOM 751 C C . PHE A 1 96 ? -9.646 15.220 -4.818 1.00 50.47 96 PHE A C 1
ATOM 753 O O . PHE A 1 96 ? -10.768 15.378 -4.335 1.00 50.47 96 PHE A O 1
ATOM 760 N N . ARG A 1 97 ? -9.385 15.505 -6.097 1.00 37.53 97 ARG A N 1
ATOM 761 C CA . ARG A 1 97 ? -10.409 15.803 -7.106 1.00 37.53 97 ARG A CA 1
ATOM 762 C C . ARG A 1 97 ? -10.329 14.733 -8.194 1.00 37.53 97 ARG A C 1
ATOM 764 O O . ARG A 1 97 ? -9.566 14.865 -9.141 1.00 37.53 97 ARG A O 1
ATOM 771 N N . GLY A 1 98 ? -11.113 13.671 -8.032 1.00 35.88 98 GLY A N 1
ATOM 772 C CA . GLY A 1 98 ? -11.246 12.604 -9.025 1.00 35.88 98 GLY A CA 1
ATOM 773 C C . GLY A 1 98 ? -11.667 11.292 -8.378 1.00 35.88 98 GLY A C 1
ATOM 774 O O . GLY A 1 98 ? -10.822 10.513 -7.969 1.00 35.88 98 GLY A O 1
ATOM 775 N N . LYS A 1 99 ? -12.977 11.050 -8.263 1.00 34.19 99 LYS A N 1
ATOM 776 C CA . LYS A 1 99 ? -13.501 9.767 -7.781 1.00 34.19 99 LYS A CA 1
ATOM 777 C C . LYS A 1 99 ? -13.315 8.709 -8.871 1.00 34.19 99 LYS A C 1
ATOM 779 O O . LYS A 1 99 ? -14.111 8.659 -9.804 1.00 34.19 99 LYS A O 1
ATOM 784 N N . HIS A 1 100 ? -12.316 7.847 -8.731 1.00 38.41 100 HIS A N 1
ATOM 785 C CA . HIS A 1 100 ? -12.300 6.547 -9.400 1.00 38.41 100 HIS A CA 1
ATOM 786 C C . HIS A 1 100 ? -12.344 5.460 -8.328 1.00 38.41 100 HIS A C 1
ATOM 788 O O . HIS A 1 100 ? -11.327 4.918 -7.915 1.00 38.41 100 HIS A O 1
ATOM 794 N N . THR A 1 101 ? -13.552 5.184 -7.836 1.00 34.16 101 THR A N 1
ATOM 795 C CA . THR A 1 101 ? -13.810 4.086 -6.902 1.00 34.16 101 THR A CA 1
ATOM 796 C C . THR A 1 101 ? -13.814 2.773 -7.686 1.00 34.16 101 THR A C 1
ATOM 798 O O . THR A 1 101 ? -14.766 2.496 -8.415 1.00 34.16 101 THR A O 1
ATOM 801 N N . LEU A 1 102 ? -12.769 1.958 -7.546 1.00 32.62 102 LEU A N 1
ATOM 802 C CA . LEU A 1 102 ? -12.811 0.549 -7.937 1.00 32.62 102 LEU A CA 1
ATOM 803 C C . LEU A 1 102 ? -13.499 -0.224 -6.808 1.00 32.62 102 LEU A C 1
ATOM 805 O O . LEU A 1 102 ? -12.885 -0.536 -5.793 1.00 32.62 102 LEU A O 1
ATOM 809 N N . ARG A 1 103 ? -14.801 -0.487 -6.963 1.00 30.30 103 ARG A N 1
ATOM 810 C CA . ARG A 1 103 ? -15.527 -1.416 -6.090 1.00 30.30 103 ARG A CA 1
ATOM 811 C C . ARG A 1 103 ? -15.302 -2.831 -6.608 1.00 30.30 103 ARG A C 1
ATOM 813 O O . ARG A 1 103 ? -15.897 -3.203 -7.615 1.00 30.30 103 ARG A O 1
ATOM 820 N N . HIS A 1 104 ? -14.476 -3.613 -5.923 1.00 32.06 104 HIS A N 1
ATOM 821 C CA . HIS A 1 104 ? -14.528 -5.065 -6.050 1.00 32.06 104 HIS A CA 1
ATOM 822 C C . HIS A 1 104 ? -15.489 -5.594 -4.987 1.00 32.06 104 HIS A C 1
ATOM 824 O O . HIS A 1 104 ? -15.174 -5.600 -3.802 1.00 32.06 104 HIS A O 1
ATOM 830 N N . PHE A 1 105 ? -16.685 -5.989 -5.424 1.00 30.33 105 PHE A N 1
ATOM 831 C CA . PHE A 1 105 ? -17.546 -6.871 -4.647 1.00 30.33 105 PHE A CA 1
ATOM 832 C C . PHE A 1 105 ? -16.922 -8.269 -4.704 1.00 30.33 105 PHE A C 1
ATOM 834 O O . PHE A 1 105 ? -16.693 -8.791 -5.794 1.00 30.33 105 PHE A O 1
ATOM 841 N N . LEU A 1 106 ? -16.597 -8.837 -3.545 1.00 30.45 106 LEU A N 1
ATOM 842 C CA . LEU A 1 106 ? -16.392 -10.276 -3.410 1.00 30.45 106 LEU A CA 1
ATOM 843 C C . LEU A 1 106 ? -17.782 -10.887 -3.190 1.00 30.45 106 LEU A C 1
ATOM 845 O O . LEU A 1 106 ? -18.425 -10.566 -2.189 1.00 30.45 106 LEU A O 1
ATOM 849 N N . GLU A 1 107 ? -18.251 -11.673 -4.160 1.00 32.59 107 GLU A N 1
ATOM 850 C CA . GLU A 1 107 ? -19.318 -12.670 -3.967 1.00 32.59 107 GLU A CA 1
ATOM 851 C C . GLU A 1 107 ? -18.754 -13.925 -3.289 1.00 32.59 107 GLU A C 1
ATOM 853 O O . GLU A 1 107 ? -17.578 -14.268 -3.566 1.00 32.59 107 GLU A O 1
#

Secondary structure (DSSP, 8-state):
-------------S----EEEEEEEEEEEEE--SSSEEEEEEEEEEEEEETTEEEEEEEEEEEEEEEETTTEEEEEEEEEE--SS-PPPTTS---------------

Organism: NCBI:txid421767